Protein 1C75 (pdb70)

Nearest PDB structures (foldseek):
  1c75-assembly1_A  TM=1.014E+00  e=1.088E-16  Sporosarcina pasteurii
  1k3g-assembly1_A  TM=9.778E-01  e=2.182E-13  Sporosarcina pasteurii
  2d0w-assembly2_B  TM=7.840E-01  e=2.228E-03  Hyphomicrobium denitrificans
  2gc4-assembly1_D  TM=7.362E-01  e=3.565E-03  Paracoccus denitrificans
  4pw9-assembly1_B  TM=6.793E-01  e=1.849E-02  Sinorhizobium meliloti 1021

Structure (mmCIF, N/CA/C/O backbone):
data_1C75
#
_entry.id   1C75
#
_cell.length_a   37.144
_cell.length_b   39.422
_cell.length_c   44.021
_cell.angle_alpha   90.00
_cell.angle_beta   90.00
_cell.angle_gamma   90.00
#
_symmetry.space_group_name_H-M   'P 21 21 21'
#
loop_
_entity.id
_entity.type
_entity.pdbx_description
1 polymer 'CYTOCHROME C-553'
2 non-polymer 'HEME C'
3 water water
#
loop_
_atom_site.group_PDB
_atom_site.id
_atom_site.type_symbol
_atom_site.label_atom_id
_atom_site.label_alt_id
_atom_site.label_comp_id
_atom_site.label_asym_id
_atom_site.label_entity_id
_atom_site.label_seq_id
_atom_site.pdbx_PDB_ins_code
_atom_site.Cartn_x
_atom_site.Cartn_y
_atom_site.Cartn_z
_atom_site.occupancy
_atom_site.B_iso_or_equiv
_atom_site.auth_seq_id
_atom_site.auth_comp_id
_atom_site.auth_asym_id
_atom_site.auth_atom_id
_atom_site.pdbx_PDB_model_num
ATOM 1 N N . VAL A 1 1 ? -2.350 27.272 16.777 1.00 22.81 22 VAL A N 1
ATOM 2 C CA . VAL A 1 1 ? -1.585 26.293 15.969 1.00 17.48 22 VAL A CA 1
ATOM 3 C C . VAL A 1 1 ? -0.272 26.143 16.690 1.00 14.68 22 VAL A C 1
ATOM 4 O O . VAL A 1 1 ? 0.415 27.127 17.077 1.00 19.58 22 VAL A O 1
ATOM 16 N N . ASP A 1 2 ? 0.174 24.867 16.792 1.00 13.56 23 ASP A N 1
ATOM 17 C CA . ASP A 1 2 ? 1.469 24.633 17.328 1.00 12.36 23 ASP A CA 1
ATOM 18 C C . ASP A 1 2 ? 2.574 24.646 16.214 1.00 13.24 23 ASP A C 1
ATOM 19 O O . ASP A 1 2 ? 2.838 23.615 15.643 1.00 15.20 23 ASP A O 1
ATOM 24 N N . ALA A 1 3 ? 3.126 25.811 15.862 1.00 12.21 24 ALA A N 1
ATOM 25 C CA . ALA A 1 3 ? 3.980 25.942 14.681 1.00 11.64 24 ALA A CA 1
ATOM 26 C C . ALA A 1 3 ? 5.202 25.062 14.726 1.00 11.96 24 ALA A C 1
ATOM 27 O O . ALA A 1 3 ? 5.522 24.433 13.689 1.00 11.39 24 ALA A O 1
ATOM 34 N N A GLU A 1 4 ? 5.763 24.850 15.907 0.63 9.42 25 GLU A N 1
ATOM 35 N N B GLU A 1 4 ? 6.059 25.190 15.780 0.37 12.20 25 GLU A N 1
ATOM 36 C CA A GLU A 1 4 ? 6.953 24.003 15.918 0.63 8.41 25 GLU A CA 1
ATOM 37 C CA B GLU A 1 4 ? 7.392 24.607 15.974 0.37 12.16 25 GLU A CA 1
ATOM 38 C C A GLU A 1 4 ? 6.618 22.546 15.644 0.63 8.01 25 GLU A C 1
ATOM 39 C C B GLU A 1 4 ? 7.229 23.097 15.718 0.37 11.11 25 GLU A C 1
ATOM 40 O O A GLU A 1 4 ? 7.402 21.858 14.962 0.63 7.95 25 GLU A O 1
ATOM 41 O O B GLU A 1 4 ? 8.095 22.494 15.091 0.37 10.48 25 GLU A O 1
ATOM 64 N N A ALA A 1 5 ? 5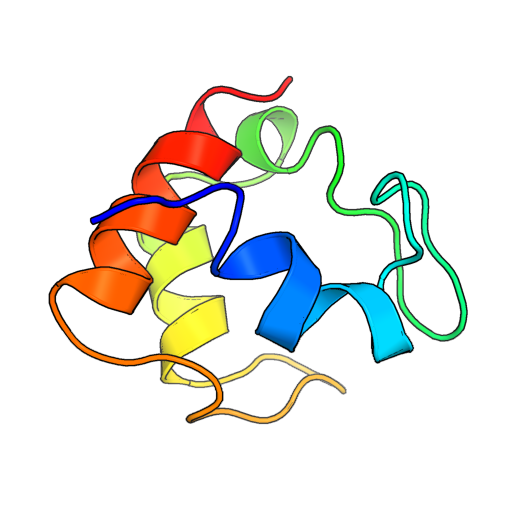.466 22.092 16.147 0.71 8.46 26 ALA A N 1
ATOM 65 N N B ALA A 1 5 ? 6.081 22.619 16.229 0.29 10.89 26 ALA A N 1
ATOM 66 C CA A ALA A 1 5 ? 5.080 20.705 15.885 0.71 8.99 26 ALA A CA 1
ATOM 67 C CA B ALA A 1 5 ? 5.642 21.243 15.980 0.29 11.57 26 ALA A CA 1
ATOM 68 C C A ALA A 1 5 ? 4.756 20.482 14.401 0.71 8.92 26 ALA A C 1
ATOM 69 C C B ALA A 1 5 ? 5.082 20.939 14.589 0.29 11.04 26 ALA A C 1
ATOM 70 O O A ALA A 1 5 ? 5.085 19.444 13.829 0.71 8.75 26 ALA A O 1
ATOM 71 O O B ALA A 1 5 ? 5.595 19.913 14.095 0.29 9.41 26 ALA A O 1
ATOM 74 N N . VAL A 1 6 ? 4.172 21.528 13.818 1.00 10.50 27 VAL A N 1
ATOM 75 C CA . VAL A 1 6 ? 3.887 21.409 12.431 1.00 9.80 27 VAL A CA 1
ATOM 76 C C . VAL A 1 6 ? 5.187 21.306 11.619 1.00 9.21 27 VAL A C 1
ATOM 77 O O . VAL A 1 6 ? 5.313 20.512 10.704 1.00 9.32 27 VAL A O 1
ATOM 89 N N . VAL A 1 7 ? 6.173 22.151 11.952 1.00 8.61 28 VAL A N 1
ATOM 90 C CA . VAL A 1 7 ? 7.468 22.143 11.244 1.00 8.20 28 VAL A CA 1
ATOM 91 C C . VAL A 1 7 ? 8.151 20.785 11.447 1.00 8.68 28 VAL A C 1
ATOM 92 O O . VAL A 1 7 ? 8.712 20.220 10.498 1.00 7.92 28 VAL A O 1
ATOM 105 N N . GLN A 1 8 ? 8.164 20.232 12.652 1.00 9.13 29 GLN A N 1
ATOM 106 C CA . GLN A 1 8 ? 8.744 18.905 12.867 1.00 9.02 29 GLN A CA 1
ATOM 107 C C . GLN A 1 8 ? 8.005 17.799 12.130 1.00 9.11 29 GLN A C 1
ATOM 108 O O . GLN A 1 8 ? 8.649 16.869 11.717 1.00 11.45 29 GLN A O 1
ATOM 122 N N . GLN A 1 9 ? 6.697 17.908 11.939 1.00 9.07 30 GLN A N 1
ATOM 123 C CA . GLN A 1 9 ? 5.942 16.899 11.209 1.00 10.40 30 GLN A CA 1
ATOM 124 C C . GLN A 1 9 ? 6.225 17.019 9.737 1.00 9.75 30 GLN A C 1
ATOM 125 O O . GLN A 1 9 ? 6.305 16.000 9.049 1.00 13.57 30 GLN A O 1
ATOM 139 N N . LYS A 1 10 ? 6.293 18.292 9.227 1.00 9.23 31 LYS A N 1
ATOM 140 C CA . LYS A 1 10 ? 6.095 18.477 7.806 1.00 9.39 31 LYS A CA 1
ATOM 141 C C . LYS A 1 10 ? 7.309 19.011 7.040 1.00 8.72 31 LYS A C 1
ATOM 142 O O . LYS A 1 10 ? 7.298 18.998 5.810 1.00 10.64 31 LYS A O 1
ATOM 156 N N . CYS A 1 11 ? 8.330 19.533 7.740 1.00 8.11 32 CYS A N 1
ATOM 157 C CA . CYS A 1 11 ? 9.380 20.266 7.041 1.00 7.21 32 CYS A CA 1
ATOM 158 C C . CYS A 1 11 ? 10.745 19.653 7.170 1.00 6.92 32 CYS A C 1
ATOM 159 O O . CYS A 1 11 ? 11.638 19.943 6.351 1.00 7.24 32 CYS A O 1
ATOM 166 N N . ILE A 1 12 ? 10.990 18.844 8.200 1.00 7.27 33 ILE A N 1
ATOM 167 C CA . ILE A 1 12 ? 12.329 18.378 8.522 1.00 7.04 33 ILE A CA 1
ATOM 168 C C . ILE A 1 12 ? 12.814 17.282 7.592 1.00 7.21 33 ILE A C 1
ATOM 169 O O . ILE A 1 12 ? 14.037 17.081 7.503 1.00 7.61 33 ILE A O 1
ATOM 185 N N . SER A 1 13 ? 11.930 16.587 6.882 1.00 8.02 34 SER A N 1
ATOM 186 C CA . SER A 1 13 ? 12.381 15.549 5.995 1.00 8.77 34 SER A CA 1
ATOM 187 C C . SER A 1 13 ? 13.314 16.108 4.928 1.00 8.44 34 SER A C 1
ATOM 188 O O . SER A 1 13 ? 14.197 15.426 4.496 1.00 15.94 34 SER A O 1
ATOM 196 N N . CYS A 1 14 ? 13.102 17.343 4.525 1.00 7.01 35 CYS A N 1
ATOM 197 C CA . CYS A 1 14 ? 13.966 18.031 3.563 1.00 7.00 35 CYS A CA 1
ATOM 198 C C . CYS A 1 14 ? 14.915 19.022 4.226 1.00 6.11 35 CYS A C 1
ATOM 199 O O . CYS A 1 14 ? 16.052 19.198 3.772 1.00 6.97 35 CYS A O 1
ATOM 206 N N . HIS A 1 15 ? 14.478 19.723 5.273 1.00 5.92 36 HIS A N 1
ATOM 207 C CA . HIS A 1 15 ? 15.245 20.824 5.836 1.00 5.60 36 HIS A CA 1
ATOM 208 C C . HIS A 1 15 ? 16.072 20.473 7.077 1.00 5.80 36 HIS A C 1
ATOM 209 O O . HIS A 1 15 ? 16.800 21.337 7.547 1.00 6.55 36 HIS A O 1
ATOM 223 N N . GLY A 1 16 ? 15.980 19.215 7.527 1.00 6.24 37 GLY A N 1
ATOM 224 C CA . GLY A 1 16 ? 16.789 18.770 8.667 1.00 6.95 37 GLY A CA 1
ATOM 225 C C . GLY A 1 16 ? 16.062 18.967 9.965 1.00 6.29 37 GLY A C 1
ATOM 226 O O . GLY A 1 16 ? 15.292 19.883 10.146 1.00 6.95 37 GLY A O 1
ATOM 230 N N . GLY A 1 17 ? 16.395 18.091 10.939 1.00 7.36 38 GLY A N 1
ATOM 231 C CA . GLY A 1 17 ? 15.666 18.114 12.208 1.00 7.70 38 GLY A CA 1
ATOM 232 C C . GLY A 1 17 ? 15.803 19.370 12.985 1.00 7.98 38 GLY A C 1
ATOM 233 O O . GLY A 1 17 ? 14.887 19.768 13.736 1.00 10.22 38 GLY A O 1
ATOM 237 N N . ASP A 1 18 ? 16.948 20.042 12.891 1.00 7.41 39 ASP A N 1
ATOM 238 C CA . ASP A 1 18 ? 17.220 21.291 13.507 1.00 8.24 39 ASP A CA 1
ATOM 239 C C . ASP A 1 18 ? 17.149 22.468 12.516 1.00 7.46 39 ASP A C 1
ATOM 240 O O . ASP A 1 18 ? 17.572 23.555 12.808 1.00 8.72 39 ASP A O 1
ATOM 249 N N . LEU A 1 19 ? 16.609 22.197 11.328 1.00 6.96 40 LEU A N 1
ATOM 250 C CA . LEU A 1 19 ? 16.346 23.213 10.307 1.00 6.98 40 LEU A CA 1
ATOM 251 C C . LEU A 1 19 ? 17.618 23.760 9.664 1.00 6.85 40 LEU A C 1
ATOM 252 O O . LEU A 1 19 ? 17.534 24.705 8.882 1.00 7.32 40 LEU A O 1
ATOM 268 N N . THR A 1 20 ? 18.778 23.137 9.901 1.00 6.45 41 THR A N 1
ATOM 269 C CA . THR A 1 20 ? 20.020 23.636 9.330 1.00 7.03 41 THR A CA 1
ATOM 270 C C . THR A 1 20 ? 20.342 23.078 7.952 1.00 7.12 41 THR A C 1
ATOM 271 O O . THR A 1 20 ? 21.458 23.330 7.459 1.00 9.34 41 THR A O 1
ATOM 282 N N . GLY A 1 21 ? 19.416 22.371 7.353 1.00 6.95 42 GLY A N 1
ATOM 283 C CA . GLY A 1 21 ? 19.525 21.852 6.010 1.00 7.78 42 GLY A CA 1
ATOM 284 C C . GLY A 1 21 ? 19.781 20.364 5.996 1.00 8.57 42 GLY A C 1
ATOM 285 O O . GLY A 1 21 ? 20.335 19.782 6.945 1.00 11.79 42 GLY A O 1
ATOM 289 N N . ALA A 1 22 ? 19.265 19.719 4.973 1.00 8.57 43 ALA A N 1
ATOM 290 C CA . ALA A 1 22 ? 19.481 18.270 4.780 1.00 8.43 43 ALA A CA 1
ATOM 291 C C . ALA A 1 22 ? 19.531 18.103 3.266 1.00 8.93 43 ALA A C 1
ATOM 292 O O . ALA A 1 22 ? 20.450 18.644 2.632 1.00 10.65 43 ALA A O 1
ATOM 299 N N . SER A 1 23 ? 18.571 17.455 2.641 1.00 8.99 44 SER A N 1
ATOM 300 C CA . SER A 1 23 ? 18.547 17.438 1.174 1.00 9.88 44 SER A CA 1
ATOM 301 C C . SER A 1 23 ? 18.330 18.824 0.637 1.00 8.32 44 SER A C 1
ATOM 302 O O . SER A 1 23 ? 18.774 19.138 -0.472 1.00 10.29 44 SER A O 1
ATOM 310 N N . ALA A 1 24 ? 17.555 19.664 1.324 1.00 7.58 45 ALA A N 1
ATOM 311 C CA . ALA A 1 24 ? 17.224 21.010 0.962 1.00 7.01 45 ALA A CA 1
ATOM 312 C C . ALA A 1 24 ? 17.984 22.013 1.867 1.00 6.81 45 ALA A C 1
ATOM 313 O O . ALA A 1 24 ? 18.541 21.651 2.912 1.00 7.27 45 ALA A O 1
ATOM 320 N N . PRO A 1 25 ? 17.977 23.299 1.502 1.00 6.81 46 PRO A N 1
ATOM 321 C CA . PRO A 1 25 ? 18.752 24.307 2.245 1.00 7.23 46 PRO A CA 1
ATOM 322 C C . PRO A 1 25 ? 18.271 24.543 3.667 1.00 6.96 46 PRO A C 1
ATOM 323 O O . PRO A 1 25 ? 17.149 24.237 4.072 1.00 7.45 46 PRO A O 1
ATOM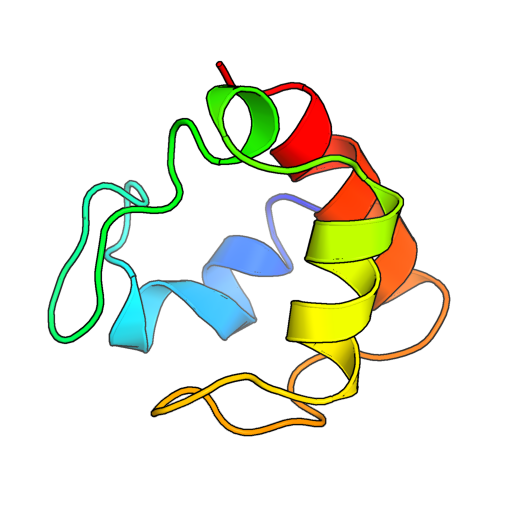 334 N N . ALA A 1 26 ? 19.125 25.186 4.470 1.00 7.29 47 ALA A N 1
ATOM 335 C CA . ALA A 1 26 ? 18.703 25.583 5.815 1.00 6.80 47 ALA A CA 1
ATOM 336 C C . ALA A 1 26 ? 17.551 26.592 5.778 1.00 6.71 47 ALA A C 1
ATOM 337 O O . ALA A 1 26 ? 17.464 27.427 4.889 1.00 7.63 47 ALA A O 1
ATOM 344 N N . ILE A 1 27 ? 16.674 26.476 6.796 1.00 6.45 48 ILE A N 1
ATOM 345 C CA . ILE A 1 27 ? 15.628 27.446 7.063 1.00 6.86 48 ILE A CA 1
ATOM 346 C C . ILE A 1 27 ? 15.638 27.963 8.476 1.00 7.38 48 ILE A C 1
ATOM 347 O O . ILE A 1 27 ? 14.732 28.695 8.887 1.00 8.09 48 ILE A O 1
ATOM 363 N N . ASP A 1 28 ? 16.682 27.613 9.263 1.00 7.58 49 ASP A N 1
ATOM 364 C CA . ASP A 1 28 ? 16.706 27.988 10.669 1.00 8.84 49 ASP A CA 1
ATOM 365 C C . ASP A 1 28 ? 16.806 29.472 10.916 1.00 8.70 49 ASP A C 1
ATOM 366 O O . ASP A 1 28 ? 16.543 29.909 12.038 1.00 10.17 49 ASP A O 1
ATOM 375 N N . LYS A 1 29 ? 17.222 30.242 9.942 1.00 8.01 50 LYS A N 1
ATOM 376 C CA . LYS A 1 29 ? 17.341 31.703 10.016 1.00 8.81 50 LYS A CA 1
ATOM 377 C C . LYS A 1 29 ? 16.527 32.325 8.902 1.00 7.85 50 LYS A C 1
ATOM 378 O O . LYS A 1 29 ? 16.876 33.383 8.408 1.00 8.49 50 LYS A O 1
ATOM 397 N N . ALA A 1 30 ? 15.457 31.671 8.458 1.00 8.17 51 ALA A N 1
ATOM 398 C CA . ALA A 1 30 ? 14.760 32.155 7.273 1.00 8.14 51 ALA A CA 1
ATOM 399 C C . ALA A 1 30 ? 14.262 33.578 7.396 1.00 7.08 51 ALA A C 1
ATOM 400 O O . ALA A 1 30 ? 14.192 34.303 6.389 1.00 7.34 51 ALA A O 1
ATOM 407 N N . GLY A 1 31 ? 13.880 34.010 8.594 1.00 7.12 52 GLY A N 1
ATOM 408 C CA . GLY A 1 31 ? 13.403 35.345 8.784 1.00 7.77 52 GLY A CA 1
ATOM 409 C C . GLY A 1 31 ? 14.463 36.426 8.544 1.00 7.55 52 GLY A C 1
ATOM 410 O O . GLY A 1 31 ? 14.075 37.588 8.379 1.00 9.61 52 GLY A O 1
ATOM 414 N N . ALA A 1 32 ? 15.725 36.061 8.537 1.00 7.70 53 ALA A N 1
ATOM 415 C CA . ALA A 1 32 ? 16.767 37.026 8.178 1.00 8.24 53 ALA A CA 1
ATOM 416 C C . ALA A 1 32 ? 16.799 37.308 6.690 1.00 7.54 53 ALA A C 1
ATOM 417 O O . ALA A 1 32 ? 17.351 38.303 6.279 1.00 10.54 53 ALA A O 1
ATOM 424 N N . ASN A 1 33 ? 16.252 36.380 5.889 1.00 7.66 54 ASN A N 1
ATOM 42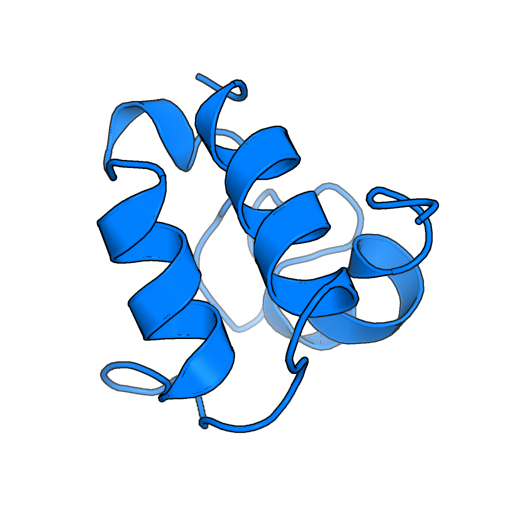5 C CA . ASN A 1 33 ? 16.361 36.440 4.434 1.00 8.68 54 ASN A CA 1
ATOM 426 C C . ASN A 1 33 ? 15.039 36.679 3.721 1.00 8.54 54 ASN A C 1
ATOM 427 O O . ASN A 1 33 ? 15.043 37.106 2.564 1.00 10.71 54 ASN A O 1
ATOM 438 N N . TYR A 1 34 ? 13.921 36.405 4.401 1.00 7.80 55 TYR A N 1
ATOM 439 C CA . TYR A 1 34 ? 12.587 36.465 3.820 1.00 8.20 55 TYR A CA 1
ATOM 440 C C . TYR A 1 34 ? 11.645 37.167 4.780 1.00 8.97 55 TYR A C 1
ATOM 441 O O . TYR A 1 34 ? 11.758 37.007 5.991 1.00 10.38 55 TYR A O 1
ATOM 459 N N . SER A 1 35 ? 10.678 37.887 4.216 1.00 9.16 56 SER A N 1
ATOM 460 C CA . SER A 1 35 ? 9.561 38.400 5.008 1.00 9.84 56 SER A CA 1
ATOM 461 C C . SER A 1 35 ? 8.576 37.269 5.336 1.00 8.80 56 SER A C 1
ATOM 462 O O . SER A 1 35 ? 8.545 36.218 4.694 1.00 8.82 56 SER A O 1
ATOM 470 N N . GLU A 1 36 ? 7.692 37.555 6.322 1.00 9.74 57 GLU A N 1
ATOM 471 C CA . GLU A 1 36 ? 6.644 36.606 6.649 1.00 8.94 57 GLU A CA 1
ATOM 472 C C . GLU A 1 36 ? 5.797 36.282 5.419 1.00 7.96 57 GLU A C 1
ATOM 473 O O . GLU A 1 36 ? 5.463 35.111 5.179 1.00 8.24 57 GLU A O 1
ATOM 485 N N . GLU A 1 37 ? 5.437 37.304 4.611 1.00 8.68 58 GLU A N 1
ATOM 486 C CA . GLU A 1 37 ? 4.632 37.023 3.426 1.00 8.13 58 GLU A CA 1
ATOM 487 C C . GLU A 1 37 ? 5.380 36.169 2.418 1.00 7.79 58 GLU A C 1
ATOM 488 O O . GLU A 1 37 ? 4.797 35.282 1.781 1.00 8.00 58 GLU A O 1
ATOM 501 N N . GLU A 1 38 ? 6.678 36.431 2.210 1.00 7.96 59 GLU A N 1
ATOM 502 C CA . GLU A 1 38 ? 7.446 35.596 1.296 1.00 7.80 59 GLU A CA 1
ATOM 503 C C . GLU A 1 38 ? 7.470 34.148 1.772 1.00 7.12 59 GLU A C 1
ATOM 504 O O . GLU A 1 38 ? 7.349 33.211 0.960 1.00 7.29 59 GLU A O 1
ATOM 516 N N . ILE A 1 39 ? 7.627 33.917 3.082 1.00 7.00 60 ILE A N 1
ATOM 517 C CA . ILE A 1 39 ? 7.640 32.578 3.627 1.00 6.81 60 ILE A CA 1
ATOM 518 C C . ILE A 1 39 ? 6.272 31.922 3.426 1.00 6.53 60 ILE A C 1
ATOM 519 O O . ILE A 1 39 ? 6.201 30.743 3.055 1.00 7.07 60 ILE A O 1
ATOM 535 N N . LEU A 1 40 ? 5.203 32.665 3.685 1.00 6.76 61 LEU A N 1
ATOM 536 C CA . LEU A 1 40 ? 3.880 32.109 3.468 1.00 6.78 61 LEU A CA 1
ATOM 537 C C . LEU A 1 40 ? 3.712 31.675 2.027 1.00 6.58 61 LEU A C 1
ATOM 538 O O . LEU A 1 40 ? 3.174 30.588 1.741 1.00 6.60 61 LEU A O 1
ATOM 554 N N . ASP A 1 41 ? 4.118 32.527 1.070 1.00 6.39 62 ASP A N 1
ATOM 555 C CA . ASP A 1 41 ? 3.963 32.173 -0.314 1.00 6.86 62 ASP A CA 1
ATOM 556 C C . ASP A 1 41 ? 4.721 30.898 -0.657 1.00 6.25 62 ASP A C 1
ATOM 557 O O . ASP A 1 41 ? 4.222 30.028 -1.397 1.00 7.31 62 ASP A O 1
ATOM 568 N N . ILE A 1 42 ? 5.950 30.749 -0.137 1.00 5.96 63 ILE A N 1
ATOM 569 C CA . ILE A 1 42 ? 6.730 29.544 -0.339 1.00 5.93 63 ILE A CA 1
ATOM 570 C C . ILE A 1 42 ? 6.029 28.301 0.215 1.00 6.27 63 ILE A C 1
ATOM 571 O O . ILE A 1 42 ? 5.991 27.263 -0.427 1.00 6.68 63 ILE A O 1
ATOM 587 N N . ILE A 1 43 ? 5.492 28.413 1.421 1.00 6.43 64 ILE A N 1
ATOM 588 C CA . ILE A 1 43 ? 4.810 27.267 2.019 1.00 7.28 64 ILE A CA 1
ATOM 589 C C . ILE A 1 43 ? 3.600 26.878 1.217 1.00 7.84 64 ILE A C 1
ATOM 590 O O . ILE A 1 43 ? 3.328 25.715 0.929 1.00 9.23 64 ILE A O 1
ATOM 606 N N . LEU A 1 44 ? 2.787 27.882 0.841 1.00 6.98 65 LEU A N 1
ATOM 607 C CA . LEU A 1 44 ? 1.527 27.556 0.142 1.00 7.65 65 LEU A CA 1
ATOM 608 C C . LEU A 1 44 ? 1.822 27.013 -1.247 1.00 7.33 65 LEU A C 1
ATOM 609 O O . LEU A 1 44 ? 1.154 26.080 -1.704 1.00 9.01 65 LEU A O 1
ATOM 625 N N . ASN A 1 45 ? 2.741 27.636 -1.947 1.00 7.53 66 ASN A N 1
ATOM 626 C CA . ASN A 1 45 ? 2.895 27.464 -3.387 1.00 7.77 66 ASN A CA 1
ATOM 627 C C . ASN A 1 45 ? 4.167 26.785 -3.847 1.00 6.94 66 ASN A C 1
ATOM 628 O O . ASN A 1 45 ? 4.255 26.437 -5.005 1.00 7.99 66 ASN A O 1
ATOM 639 N N . GLY A 1 46 ? 5.113 26.579 -2.941 1.00 7.34 67 GLY A N 1
ATOM 640 C CA . GLY A 1 46 ? 6.411 26.054 -3.335 1.00 7.36 67 GLY A CA 1
ATOM 641 C C . GLY A 1 46 ? 7.230 27.161 -3.996 1.00 7.16 67 GLY A C 1
ATOM 642 O O . GLY A 1 46 ? 6.811 28.295 -4.151 1.00 9.53 67 GLY A O 1
ATOM 646 N N . GLN A 1 47 ? 8.451 26.749 -4.353 1.00 7.22 68 GLN A N 1
ATOM 647 C CA . GLN A 1 47 ? 9.413 27.698 -4.953 1.00 8.45 68 GLN A CA 1
ATOM 648 C C . GLN A 1 47 ? 10.563 26.876 -5.405 1.00 8.44 68 GLN A C 1
ATOM 649 O O . GLN A 1 47 ? 11.138 26.099 -4.651 1.00 8.39 68 GLN A O 1
ATOM 663 N N . GLY A 1 48 ? 10.953 27.006 -6.681 1.00 10.12 69 GLY A N 1
ATOM 664 C CA . GLY A 1 48 ? 12.089 26.252 -7.218 1.00 10.43 69 GLY A CA 1
ATOM 665 C C . GLY A 1 48 ? 11.841 24.764 -6.977 1.00 8.67 69 GLY A C 1
ATOM 666 O O . GLY A 1 48 ? 10.791 24.205 -7.326 1.00 10.41 69 GLY A O 1
ATOM 670 N N . GLY A 1 49 ? 12.752 24.037 -6.346 1.00 9.22 70 GLY A N 1
ATOM 671 C CA . GLY A 1 49 ? 12.672 22.681 -6.045 1.00 8.24 70 GLY A CA 1
ATOM 672 C C . GLY A 1 49 ? 11.684 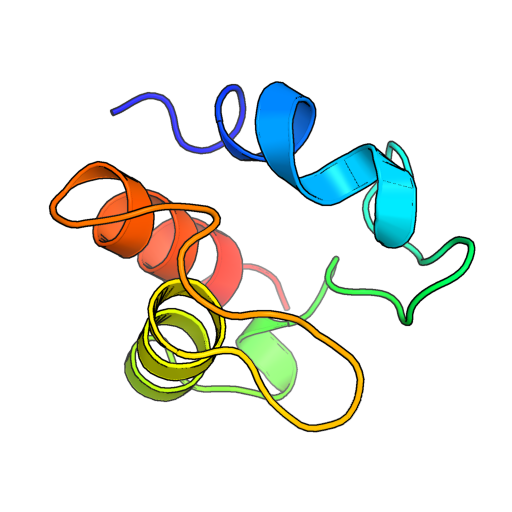22.296 -4.951 1.00 7.49 70 GLY A C 1
ATOM 673 O O . GLY A 1 49 ? 11.461 21.109 -4.762 1.00 7.92 70 GLY A O 1
ATOM 677 N N . MET A 1 50 ? 11.143 23.227 -4.211 1.00 7.04 71 MET A N 1
ATOM 678 C CA . MET A 1 50 ? 10.167 22.901 -3.132 1.00 6.24 71 MET A CA 1
ATOM 679 C C . MET A 1 50 ? 8.770 22.794 -3.705 1.00 6.32 71 MET A C 1
ATOM 680 O O . MET A 1 50 ? 8.301 23.750 -4.341 1.00 6.76 71 MET A O 1
ATOM 694 N N . PRO A 1 51 ? 8.027 21.736 -3.424 1.00 7.14 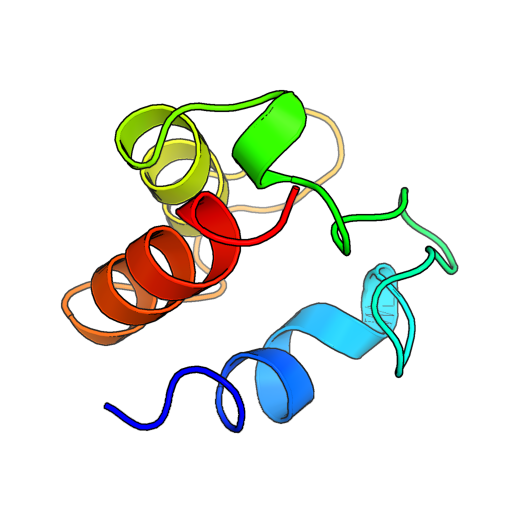72 PRO A N 1
ATOM 695 C CA . PRO A 1 51 ? 6.612 21.658 -3.871 1.00 7.99 72 PRO A CA 1
ATOM 696 C C . PRO A 1 51 ? 5.733 22.585 -3.071 1.00 7.47 72 PRO A C 1
ATOM 697 O O . PRO A 1 51 ? 6.055 22.942 -1.939 1.00 7.42 72 PRO A O 1
ATOM 705 N N . GLY A 1 52 ? 4.587 22.898 -3.673 1.00 9.20 73 GLY A N 1
ATOM 706 C CA . GLY A 1 52 ? 3.517 23.582 -2.962 1.00 9.82 73 GLY A CA 1
ATOM 707 C C . GLY A 1 52 ? 2.601 22.647 -2.183 1.00 9.32 73 GLY A C 1
ATOM 708 O O . GLY A 1 52 ? 2.702 21.421 -2.341 1.00 10.68 73 GLY A O 1
ATOM 712 N N . GLY A 1 53 ? 1.770 23.233 -1.375 1.00 10.36 74 GLY A N 1
ATOM 713 C CA . GLY A 1 53 ? 0.696 22.480 -0.742 1.00 12.03 74 GLY A CA 1
ATOM 714 C C . GLY A 1 53 ? 1.029 21.764 0.542 1.00 11.49 74 GLY A C 1
ATOM 715 O O . GLY A 1 53 ? 0.168 21.006 1.067 1.00 14.15 74 GLY A O 1
ATOM 719 N N . ILE A 1 54 ? 2.277 21.842 1.038 1.00 9.77 75 ILE A N 1
ATOM 720 C CA . IL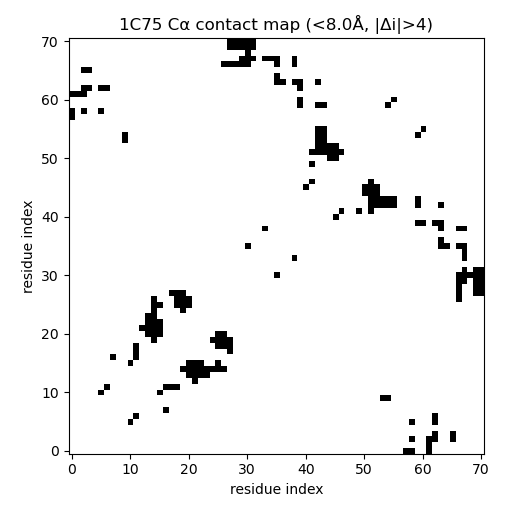E A 1 54 ? 2.631 21.044 2.185 1.00 10.58 75 ILE A CA 1
ATOM 721 C C . ILE A 1 54 ? 1.918 21.491 3.440 1.00 11.48 75 ILE A C 1
ATOM 722 O O . ILE A 1 54 ? 1.529 20.617 4.291 1.00 13.39 75 ILE A O 1
ATOM 738 N N . ALA A 1 55 ? 1.645 22.781 3.592 1.00 11.40 76 ALA A N 1
ATOM 739 C CA . ALA A 1 55 ? 0.758 23.286 4.640 1.00 10.86 76 ALA A CA 1
ATOM 740 C C . ALA A 1 55 ? -0.136 24.356 4.048 1.00 9.58 76 ALA A C 1
ATOM 741 O O . ALA A 1 55 ? 0.178 24.914 2.983 1.00 10.88 76 ALA A O 1
ATOM 748 N N . LYS A 1 56 ? -1.240 24.602 4.712 1.00 9.15 77 LYS A N 1
ATOM 749 C CA . LYS A 1 56 ? -2.308 25.479 4.219 1.00 9.10 77 LYS A CA 1
ATOM 750 C C . LYS A 1 56 ? -2.873 26.340 5.311 1.00 8.96 77 LYS A C 1
ATOM 751 O O . LYS A 1 56 ? -2.759 25.999 6.507 1.00 9.79 77 LYS A O 1
ATOM 770 N N . GLY A 1 57 ? -3.521 27.417 4.946 1.00 9.52 78 GLY A N 1
ATOM 771 C CA . GLY A 1 57 ? -4.387 28.195 5.801 1.00 11.89 78 GLY A CA 1
ATOM 772 C C . GLY A 1 57 ? -3.707 28.613 7.104 1.00 11.47 78 GLY A C 1
ATOM 773 O O . GLY A 1 57 ? -2.569 29.077 7.117 1.00 10.06 78 GLY A O 1
ATOM 777 N N . ALA A 1 58 ? -4.475 28.486 8.186 1.00 16.38 79 ALA A N 1
ATOM 778 C CA . ALA A 1 58 ? -3.963 29.009 9.475 1.00 16.01 79 ALA A CA 1
ATOM 779 C C . ALA A 1 58 ? -2.690 28.308 9.900 1.00 13.74 79 ALA A C 1
ATOM 780 O O . ALA A 1 58 ? -1.827 28.890 10.539 1.00 12.01 79 ALA A O 1
ATOM 787 N N . GLU A 1 59 ? -2.533 27.036 9.573 1.00 13.28 80 GLU A N 1
ATOM 788 C CA . GLU A 1 59 ? -1.275 26.309 9.872 1.00 13.27 80 GLU A CA 1
ATOM 789 C C . GLU A 1 59 ? -0.102 26.905 9.136 1.00 10.46 80 GLU A C 1
ATOM 790 O O . GLU A 1 59 ? 0.946 27.188 9.730 1.00 10.11 80 GLU A O 1
ATOM 806 N N . ALA A 1 60 ? -0.258 27.102 7.837 1.00 8.25 81 ALA A N 1
ATOM 807 C CA . ALA A 1 60 ? 0.765 27.760 7.061 1.00 7.60 81 ALA A CA 1
ATOM 808 C C . ALA A 1 60 ? 1.099 29.152 7.591 1.00 7.27 81 ALA A C 1
ATOM 809 O O . ALA A 1 60 ? 2.275 29.516 7.676 1.00 7.00 81 ALA A O 1
ATOM 816 N N . GLU A 1 61 ? 0.090 29.942 7.956 1.00 7.72 82 GLU A N 1
ATOM 817 C CA . GLU A 1 61 ? 0.323 31.316 8.450 1.00 8.02 82 GLU A CA 1
ATOM 818 C C . GLU A 1 61 ? 1.063 31.276 9.778 1.00 7.58 82 GLU A C 1
ATOM 819 O O . GLU A 1 61 ? 1.923 32.127 10.015 1.00 8.83 82 GLU A O 1
ATOM 832 N N . ALA A 1 62 ? 0.716 30.329 10.650 1.00 8.20 83 ALA A N 1
ATOM 833 C CA . ALA A 1 62 ? 1.399 30.228 11.944 1.00 8.34 83 ALA A CA 1
ATOM 834 C C . ALA A 1 62 ? 2.858 29.819 11.726 1.00 7.55 83 ALA A C 1
ATOM 835 O O . ALA A 1 62 ? 3.736 30.365 12.404 1.00 8.02 83 ALA A O 1
ATOM 842 N N . VAL A 1 63 ? 3.127 28.919 10.828 1.00 7.26 84 VAL A N 1
ATOM 843 C CA . VAL A 1 63 ? 4.512 28.535 10.521 1.00 6.86 84 VAL A CA 1
ATOM 844 C C . VAL A 1 63 ? 5.269 29.707 9.927 1.00 6.57 84 VAL A C 1
ATOM 845 O O . VAL A 1 63 ? 6.416 29.951 10.306 1.00 7.35 84 VAL A O 1
ATOM 858 N N . ALA A 1 64 ? 4.639 30.455 9.008 1.00 6.60 85 ALA A N 1
ATOM 859 C CA . ALA A 1 64 ? 5.316 31.598 8.421 1.00 6.66 85 ALA A CA 1
ATOM 860 C C . ALA A 1 64 ? 5.669 32.641 9.474 1.00 7.01 85 ALA A C 1
ATOM 861 O O . ALA A 1 64 ? 6.773 33.201 9.467 1.00 8.17 85 ALA A O 1
ATOM 868 N N . ALA A 1 65 ? 4.743 32.908 10.382 1.00 7.73 86 ALA A N 1
ATOM 869 C CA . ALA A 1 65 ? 5.006 33.894 11.448 1.00 8.69 86 ALA A CA 1
ATOM 870 C C . ALA A 1 65 ? 6.152 33.440 12.362 1.00 8.34 86 ALA A C 1
ATOM 871 O O . ALA A 1 65 ? 6.969 34.239 12.777 1.00 9.98 86 ALA A O 1
ATOM 878 N N . TRP A 1 66 ? 6.158 32.128 12.671 1.00 8.23 87 TRP A N 1
ATOM 879 C CA . TRP A 1 66 ? 7.216 31.574 13.567 1.00 8.40 87 TRP A CA 1
ATOM 880 C C . TRP A 1 66 ? 8.553 31.649 12.911 1.00 8.09 87 TRP A C 1
ATOM 881 O O . TRP A 1 66 ? 9.519 32.075 13.514 1.00 10.34 87 TRP A O 1
ATOM 902 N N . LEU A 1 67 ? 8.636 31.257 11.639 1.00 7.11 88 LEU A N 1
ATOM 903 C CA . LEU A 1 67 ? 9.899 31.302 10.918 1.00 7.46 88 LEU A CA 1
ATOM 904 C C . LEU A 1 67 ? 10.399 32.710 10.652 1.00 7.27 88 LEU A C 1
ATOM 905 O O . LEU A 1 67 ? 11.574 32.992 10.640 1.00 8.32 88 LEU A O 1
ATOM 916 N N . ALA A 1 68 ? 9.448 33.644 10.446 1.00 7.26 89 ALA A N 1
ATOM 917 C CA . ALA A 1 68 ? 9.823 35.006 10.157 1.00 8.36 89 ALA A CA 1
ATOM 918 C C . ALA A 1 68 ? 10.569 35.660 11.304 1.00 8.71 89 ALA A C 1
ATOM 919 O O . ALA A 1 68 ? 11.291 36.634 11.089 1.00 10.6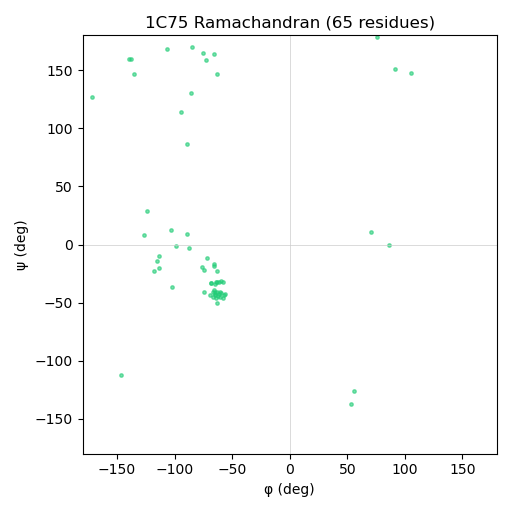5 89 ALA A O 1
ATOM 926 N N . GLU A 1 69 ? 10.385 35.153 12.529 1.00 9.28 90 GLU A N 1
ATOM 927 C CA . GLU A 1 69 ? 11.110 35.657 13.715 1.00 10.77 90 GLU A CA 1
ATOM 928 C C . GLU A 1 69 ? 12.441 34.995 13.949 1.00 10.22 90 GLU A C 1
ATOM 929 O O . GLU A 1 69 ? 13.124 35.416 14.881 1.00 13.31 90 GLU A O 1
ATOM 941 N N . LYS A 1 70 ? 12.807 34.039 13.160 1.00 8.33 91 LYS A N 1
ATOM 942 C CA . LYS A 1 70 ? 14.095 33.322 13.309 1.00 8.40 91 LYS A CA 1
ATOM 943 C C . LYS A 1 70 ? 15.135 33.944 12.421 1.00 8.43 91 LYS A C 1
ATOM 944 O O . LYS A 1 70 ? 15.016 33.861 11.206 1.00 8.76 91 LYS A O 1
ATOM 963 N N . LYS A 1 71 ? 16.154 34.548 13.021 1.00 10.01 92 LYS A N 1
ATOM 964 C CA . LYS A 1 71 ? 17.149 35.305 12.317 1.00 9.44 92 LYS A CA 1
ATOM 965 C C . LYS A 1 71 ? 18.576 34.977 12.779 1.00 10.32 92 LYS A C 1
ATOM 966 O O . LYS A 1 71 ? 19.503 35.467 12.112 1.00 10.11 92 LYS A O 1
#

Secondary structure (DSSP, 8-state):
--HHHHHHHHTHHHH-TTSS-SSS---TTGGGTS-HHHHHHHHHH-BTTBPS-SS-HHHHHHHHHHHHT--

Organism: Sporosarcina pasteurii (NCBI:txid1474)

Sequence (71 aa):
VDAEEAAVVQQKCISCHGGDLTGASAPAIDKAGANYSEEEILDIILNGQGGMPGGIAKGAEAEAVAAWLAEKK

Radius of gyration: 10.59 Å; Cα contacts (8 Å, |Δi|>4): 110; chains: 1; bounding box: 24×23×24 Å

CATH classification: 1.10.760.10

B-factor: mean 14.12, std 9.96, range [5.06, 95.22]

InterPro domains:
  IPR009056 Cytochrome c-like domain [PF13442] (22-88)
  IPR009056 Cytochrome c-like domain [PS51007] (19-92)
  IPR012218 Cytochrome c, Bacillus subtilis c550-type [PIRSF000025] (3-92)
  IPR036909 Cytochrome c-like domain superfamily [G3DSA:1.10.760.10] (22-92)
  IPR036909 Cyt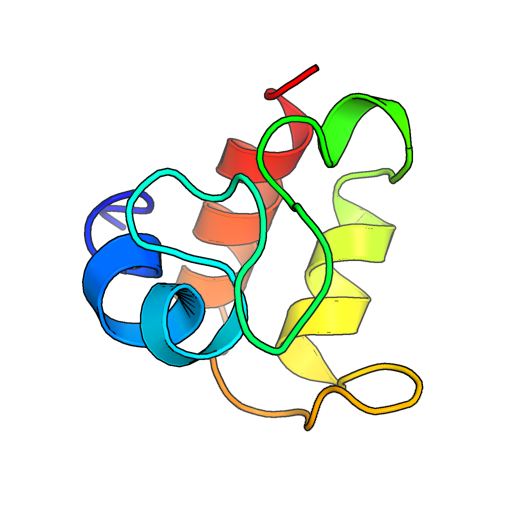ochrome c-like domain superfamily [SSF46626] (18-89)
  IPR051811 Cytochrome c550/c551-like [PTHR37823] (18-91)

Solvent-accessible surface area: 4168 Å² total; per-residue (Å²): 111,95,12,98,40,14,0,73,148,76,25,53,97,58,23,9,48,99,9,78,27,67,104,25,106,56,29,40,110,10,11,60,110,86,59,87,116,86,7,26,66,28,16,63,99,12,102,84,87,53,85,39,39,66,6,148,43,72,66,0,95,27,3,0,40,76,8,9,128,69,153

Foldseek 3Di:
DPQLVLCCVQPCVAQNNCQCGDVHHRLQQVLVPDALVRQLCCAQDNDDPGHHDSDDDPNSSVNSVVSNPRD